Protein AF-A0A920AYR6-F1 (afdb_monomer_lite)

Sequence (100 aa):
MHTSALFGFSNQMIKLLRKENPDTIIAAFDSKEKTFRHEKYPEYKATREKMPDEMIDQLPYLWNLLEYLGVPTLEKPGFEADDIIGTLAKNMPMKATKSI

pLDDT: mean 89.3, std 13.26, range [35.25, 96.44]

Foldseek 3Di:
DDCVVVVVVVVVVVVCCVVVVDPAAAAEAEAPAAAVVCVVPVCVCVVPDDDDPSVVVCVVVVVVVCVVVVHHYDYDHRDGSVVVVVVCVVPPDPPPPDDD

Radius of gyration: 16.34 Å; chains: 1; bounding box: 44×25×45 Å

Secondary structure (DSSP, 8-state):
---HHHHHHHHHHHHHHHHH--S---EE---SSPPHHHHH-TTTTTTPPPPPHHHHTTHHHHHHHHHHTT--EE--TT--HHHHHHHHHHHS--------

Structure (mmCIF, N/CA/C/O backbone):
data_AF-A0A920AYR6-F1
#
_entry.id   AF-A0A920AYR6-F1
#
loop_
_atom_site.group_PDB
_atom_site.id
_atom_site.type_symbol
_atom_site.label_atom_id
_atom_site.label_alt_id
_atom_site.label_comp_id
_atom_site.label_asym_id
_atom_site.label_entity_id
_atom_site.label_seq_id
_atom_site.pdbx_PDB_ins_code
_atom_site.Cartn_x
_atom_site.Cartn_y
_atom_site.Cartn_z
_atom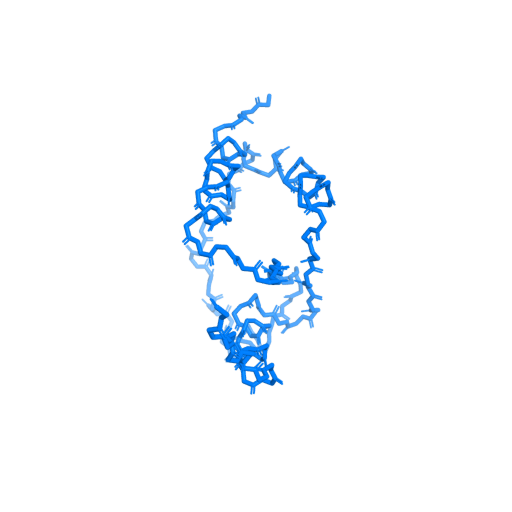_site.occupancy
_atom_site.B_iso_or_equiv
_atom_site.auth_seq_id
_atom_site.auth_comp_id
_atom_site.auth_asym_id
_atom_site.auth_atom_id
_atom_site.pdbx_PDB_model_num
ATOM 1 N N . MET A 1 1 ? 19.099 2.269 3.039 1.00 76.31 1 MET A N 1
ATOM 2 C CA . MET A 1 1 ? 17.628 2.219 2.931 1.00 76.31 1 MET A CA 1
ATOM 3 C C . MET A 1 1 ? 17.079 3.626 3.077 1.00 76.31 1 MET A C 1
ATOM 5 O O . MET A 1 1 ? 17.316 4.253 4.105 1.00 76.31 1 MET A O 1
ATOM 9 N N . HIS A 1 2 ? 16.400 4.125 2.048 1.00 89.44 2 HIS A N 1
ATOM 10 C CA . HIS A 1 2 ? 15.661 5.385 2.120 1.00 89.44 2 HIS A CA 1
ATOM 11 C C . HIS A 1 2 ? 14.401 5.173 2.965 1.00 89.44 2 HIS A C 1
ATOM 13 O O . HIS A 1 2 ? 13.881 4.065 3.020 1.00 89.44 2 HIS A O 1
ATOM 19 N N . THR A 1 3 ? 13.925 6.206 3.654 1.00 93.31 3 THR A N 1
ATOM 20 C CA . THR A 1 3 ? 12.757 6.101 4.555 1.00 93.31 3 THR A CA 1
ATOM 21 C C . THR A 1 3 ? 11.667 7.117 4.239 1.00 93.31 3 THR A C 1
ATOM 23 O O . THR A 1 3 ? 10.639 7.152 4.911 1.00 93.31 3 THR A O 1
ATOM 26 N N . SER A 1 4 ? 11.873 7.959 3.224 1.00 93.81 4 SER A N 1
ATOM 27 C CA . SER A 1 4 ? 10.987 9.077 2.891 1.00 93.81 4 SER A CA 1
ATOM 28 C C . SER A 1 4 ? 9.573 8.621 2.526 1.00 93.81 4 SER A C 1
ATOM 30 O O . SER A 1 4 ? 8.605 9.224 2.991 1.00 93.81 4 SER A O 1
ATOM 32 N N . ALA A 1 5 ? 9.440 7.543 1.749 1.00 92.75 5 ALA A N 1
ATOM 33 C CA . ALA A 1 5 ? 8.145 7.013 1.333 1.00 92.75 5 ALA A CA 1
ATOM 34 C C . ALA A 1 5 ? 7.393 6.394 2.518 1.00 92.75 5 ALA A C 1
ATOM 36 O O . ALA A 1 5 ? 6.233 6.733 2.750 1.00 92.75 5 ALA A O 1
ATOM 37 N N . LEU A 1 6 ? 8.066 5.563 3.320 1.00 94.69 6 LEU A N 1
ATOM 38 C CA . LEU A 1 6 ? 7.479 4.942 4.507 1.00 94.69 6 LEU A CA 1
ATOM 39 C C . LEU A 1 6 ? 7.092 5.985 5.566 1.00 94.69 6 LEU A C 1
ATOM 41 O O . LEU A 1 6 ? 6.015 5.905 6.158 1.00 94.69 6 LEU A O 1
ATOM 45 N N . PHE A 1 7 ? 7.938 6.994 5.780 1.00 95.31 7 PHE A N 1
ATOM 46 C CA . PHE A 1 7 ? 7.662 8.105 6.692 1.00 95.31 7 PHE A CA 1
ATOM 47 C C . PHE A 1 7 ? 6.469 8.939 6.214 1.00 95.31 7 PHE A C 1
ATOM 49 O O . PHE A 1 7 ? 5.571 9.257 6.996 1.00 95.31 7 PHE A O 1
ATOM 56 N N . GLY A 1 8 ? 6.429 9.265 4.919 1.00 96.12 8 GLY A N 1
ATOM 57 C CA . GLY A 1 8 ? 5.309 9.964 4.296 1.00 96.12 8 GLY A CA 1
ATOM 58 C C . GLY A 1 8 ? 4.001 9.191 4.454 1.00 96.12 8 GLY A C 1
ATOM 59 O O . GLY A 1 8 ? 3.015 9.750 4.936 1.00 96.12 8 GLY A O 1
ATOM 60 N N . PHE A 1 9 ? 4.016 7.897 4.132 1.00 95.38 9 PHE A N 1
ATOM 61 C CA . PHE A 1 9 ? 2.868 7.008 4.279 1.00 95.38 9 PHE A CA 1
ATOM 62 C C . PHE A 1 9 ? 2.379 6.934 5.730 1.00 95.38 9 PHE A C 1
ATOM 64 O O . PHE A 1 9 ? 1.205 7.178 5.993 1.00 95.38 9 PHE A O 1
ATOM 71 N N . SER A 1 10 ? 3.281 6.691 6.686 1.00 95.19 10 SER A N 1
ATOM 72 C CA . SER A 1 10 ? 2.944 6.594 8.115 1.00 95.19 10 SER A CA 1
ATOM 73 C C . SER A 1 10 ? 2.273 7.869 8.633 1.00 95.19 10 SER A C 1
ATOM 75 O O . SER A 1 10 ? 1.259 7.811 9.327 1.00 95.19 10 SER A O 1
ATOM 77 N N . ASN A 1 11 ? 2.788 9.039 8.242 1.00 96.44 11 ASN A N 1
ATOM 78 C CA . ASN A 1 11 ? 2.183 10.319 8.602 1.00 96.44 11 ASN A CA 1
ATOM 79 C C . ASN A 1 11 ? 0.783 10.492 8.003 1.00 96.44 11 ASN A C 1
ATOM 81 O O . ASN A 1 11 ? -0.108 10.999 8.686 1.00 96.44 11 ASN A O 1
ATOM 85 N N . GLN A 1 12 ? 0.577 10.094 6.744 1.00 96.00 12 GLN A N 1
ATOM 86 C CA . GLN A 1 12 ? -0.742 10.168 6.112 1.00 96.00 12 GLN A CA 1
ATOM 87 C C . GLN A 1 12 ? -1.732 9.195 6.754 1.00 96.00 12 GLN A C 1
ATOM 89 O O . GLN A 1 12 ? -2.859 9.591 7.033 1.00 96.00 12 GLN A O 1
ATOM 94 N N . MET A 1 13 ? -1.302 7.978 7.085 1.00 94.25 13 MET A N 1
ATOM 95 C CA . MET A 1 13 ? -2.128 6.999 7.793 1.00 94.25 13 MET A CA 1
ATOM 96 C C . MET A 1 13 ? -2.588 7.518 9.154 1.00 94.25 13 MET A C 1
ATOM 98 O O . MET A 1 13 ? -3.779 7.500 9.449 1.00 94.25 13 MET A O 1
ATOM 102 N N . ILE A 1 14 ? -1.674 8.055 9.969 1.00 93.44 14 ILE A N 1
ATOM 103 C CA . ILE A 1 14 ? -2.028 8.614 11.282 1.00 93.44 14 ILE A CA 1
ATOM 104 C C . ILE A 1 14 ? -3.006 9.785 11.131 1.00 93.44 14 ILE A C 1
ATOM 106 O O . ILE A 1 14 ? -3.964 9.896 11.899 1.00 93.44 14 ILE A O 1
ATOM 110 N N . LYS A 1 15 ? -2.791 10.660 10.140 1.00 95.94 15 LYS A N 1
ATOM 111 C CA . LYS A 1 15 ? -3.712 11.767 9.849 1.00 95.94 15 LYS A CA 1
ATOM 112 C C . LYS A 1 15 ? -5.091 11.261 9.431 1.00 95.94 15 LYS A C 1
ATOM 114 O O . LYS A 1 15 ? -6.079 11.778 9.942 1.00 95.94 15 LYS A O 1
ATOM 119 N N . LEU A 1 16 ? -5.157 10.259 8.553 1.00 93.88 16 LEU A N 1
ATOM 120 C CA . LEU A 1 16 ? -6.402 9.651 8.084 1.00 93.88 16 LEU A CA 1
ATOM 121 C C . LEU A 1 16 ? -7.192 9.045 9.247 1.00 93.88 16 LEU A C 1
ATOM 123 O O . LEU A 1 16 ? -8.355 9.387 9.433 1.00 93.88 16 LEU A O 1
ATOM 127 N N . LEU A 1 17 ? -6.540 8.218 10.071 1.00 91.56 17 LEU A N 1
ATOM 128 C CA . LEU A 1 17 ? -7.164 7.576 11.229 1.00 91.56 17 LEU A CA 1
ATOM 129 C C . LEU A 1 17 ? -7.735 8.603 12.212 1.00 91.56 17 LEU A C 1
ATOM 131 O O . LEU A 1 17 ? -8.848 8.441 12.696 1.00 91.56 17 LEU A O 1
ATOM 135 N N . ARG A 1 18 ? -7.001 9.692 12.474 1.00 93.69 18 ARG A N 1
ATOM 136 C CA . ARG A 1 18 ? -7.464 10.765 13.368 1.00 93.69 18 ARG A CA 1
ATOM 137 C C . ARG A 1 18 ? -8.597 11.598 12.778 1.00 93.69 18 ARG A C 1
ATOM 139 O O . ARG A 1 18 ? -9.460 12.042 13.524 1.00 93.69 18 ARG A O 1
ATOM 146 N N . LYS A 1 19 ? -8.552 11.873 11.473 1.00 96.44 19 LYS A N 1
ATOM 147 C CA . LYS A 1 19 ? -9.505 12.762 10.801 1.00 96.44 19 LYS A CA 1
ATOM 148 C C . LYS A 1 19 ? -10.839 12.076 10.537 1.00 96.44 19 LYS A C 1
ATOM 150 O O . LYS A 1 19 ? -11.876 12.687 10.757 1.00 96.44 19 LYS A O 1
ATOM 155 N N . GLU A 1 20 ? -10.793 10.840 10.055 1.00 93.56 20 GLU A N 1
ATOM 156 C CA . GLU A 1 20 ? -11.985 10.110 9.620 1.00 93.56 20 GLU A CA 1
ATOM 157 C C . GLU A 1 20 ? -12.547 9.190 10.715 1.00 93.56 20 GLU A C 1
ATOM 159 O O . GLU A 1 20 ? -13.697 8.782 10.612 1.00 93.56 20 GLU A O 1
ATOM 164 N N . ASN A 1 21 ? -11.761 8.868 11.757 1.00 91.00 21 ASN A N 1
ATOM 165 C CA . ASN A 1 21 ? -12.120 7.946 12.845 1.00 91.00 21 ASN A CA 1
ATOM 166 C C . ASN A 1 21 ? -12.885 6.693 12.356 1.00 91.00 21 ASN A C 1
ATOM 168 O O . ASN A 1 21 ? -14.015 6.451 12.789 1.00 91.00 21 ASN A O 1
ATOM 172 N N . PRO A 1 22 ? -12.320 5.933 11.398 1.00 90.00 22 PRO A N 1
ATOM 173 C CA . PRO A 1 22 ? -13.065 4.890 10.711 1.00 90.00 22 PRO A CA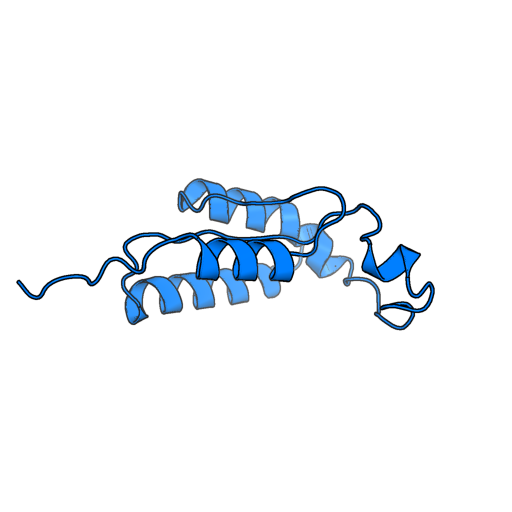 1
ATOM 174 C C . PRO A 1 22 ? -13.300 3.672 11.610 1.00 90.00 22 PRO A C 1
ATOM 176 O O . PRO A 1 22 ? -12.384 3.204 12.283 1.00 90.00 22 PRO A O 1
ATOM 179 N N . ASP A 1 23 ? -14.493 3.078 11.525 1.00 89.00 23 ASP A N 1
ATOM 180 C CA . ASP A 1 23 ? -14.783 1.779 12.154 1.00 89.00 23 ASP A CA 1
ATOM 181 C C . ASP A 1 23 ? -13.990 0.629 11.512 1.00 89.00 23 ASP A C 1
ATOM 183 O O . ASP A 1 23 ? -13.823 -0.444 12.092 1.00 89.00 23 ASP A O 1
ATOM 187 N N . THR A 1 24 ? -13.581 0.793 10.253 1.00 89.56 24 THR A N 1
ATOM 188 C CA . THR A 1 24 ? -12.887 -0.236 9.476 1.00 89.56 24 THR A CA 1
ATOM 189 C C . THR A 1 24 ? -11.980 0.418 8.445 1.00 89.56 24 THR A C 1
ATOM 191 O O . THR A 1 24 ? -12.393 1.328 7.729 1.00 89.56 24 THR A O 1
ATOM 194 N N . ILE A 1 25 ? -10.751 -0.082 8.347 1.00 93.12 25 ILE A N 1
ATOM 195 C CA . ILE A 1 25 ? -9.770 0.306 7.336 1.00 93.12 25 ILE A CA 1
ATOM 196 C C . ILE A 1 25 ? -9.252 -0.950 6.639 1.00 93.12 25 ILE A C 1
ATOM 198 O O . ILE A 1 25 ? -9.022 -1.966 7.286 1.00 93.12 25 ILE A O 1
ATOM 202 N N . ILE A 1 26 ? -9.105 -0.885 5.318 1.00 93.81 26 ILE A N 1
ATOM 203 C CA . ILE A 1 26 ? -8.601 -1.971 4.473 1.00 93.81 26 ILE A CA 1
ATOM 204 C C . ILE A 1 26 ? -7.657 -1.341 3.450 1.00 93.81 26 ILE A C 1
ATOM 206 O O . ILE A 1 26 ? -7.971 -0.288 2.895 1.00 93.81 26 ILE A O 1
ATOM 210 N N . ALA A 1 27 ? -6.520 -1.979 3.187 1.00 95.31 27 ALA A N 1
ATOM 211 C CA . ALA A 1 27 ? -5.598 -1.577 2.131 1.00 95.31 27 ALA A CA 1
ATOM 212 C C . ALA A 1 27 ? -5.70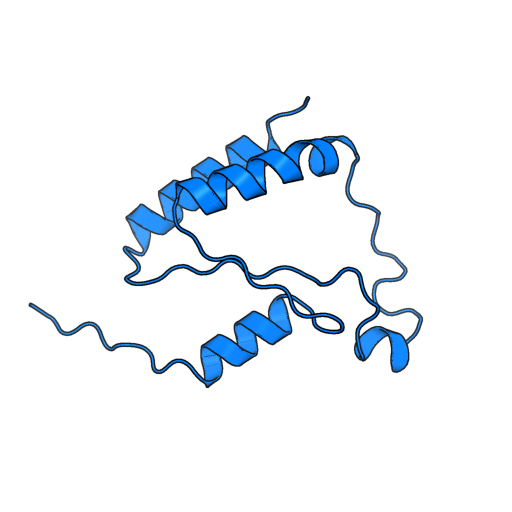2 -2.552 0.948 1.00 95.31 27 ALA A C 1
ATOM 214 O O . ALA A 1 27 ? -5.628 -3.762 1.136 1.00 95.31 27 ALA A O 1
ATOM 215 N N . ALA A 1 28 ? -5.884 -2.043 -0.269 1.00 96.06 28 ALA A N 1
ATOM 216 C CA . ALA A 1 28 ? -5.958 -2.854 -1.485 1.00 96.06 28 ALA A CA 1
ATOM 217 C C . ALA A 1 28 ? -4.724 -2.620 -2.362 1.00 96.06 28 ALA A C 1
ATOM 219 O O . ALA A 1 28 ? -4.252 -1.486 -2.466 1.00 96.06 28 ALA A O 1
ATOM 220 N N . PHE A 1 29 ? -4.228 -3.677 -3.001 1.00 94.88 29 PHE A N 1
ATOM 221 C CA . PHE A 1 29 ? -3.011 -3.645 -3.810 1.00 94.88 29 PHE A CA 1
ATOM 222 C C . PHE A 1 29 ? -3.229 -4.237 -5.197 1.00 94.88 29 PHE A C 1
ATOM 224 O O . PHE A 1 29 ? -4.069 -5.116 -5.395 1.00 94.88 29 PHE A O 1
ATOM 231 N N . ASP A 1 30 ? -2.466 -3.716 -6.158 1.00 93.31 30 ASP A N 1
ATOM 232 C CA . ASP A 1 30 ? -2.412 -4.246 -7.515 1.00 93.31 30 ASP A CA 1
ATOM 233 C C . ASP A 1 30 ? -1.782 -5.640 -7.515 1.00 93.31 30 ASP A C 1
ATOM 235 O O . ASP A 1 30 ? -0.745 -5.854 -6.882 1.00 93.31 30 ASP A O 1
ATOM 239 N N . SER A 1 31 ? -2.370 -6.562 -8.279 1.00 91.31 31 SER A N 1
ATOM 240 C CA . SER A 1 31 ? -1.773 -7.877 -8.492 1.00 91.31 31 SER A CA 1
ATOM 241 C C . SER A 1 31 ? -0.561 -7.810 -9.419 1.00 91.31 31 SER A C 1
ATOM 243 O O . SER A 1 31 ? -0.537 -7.013 -10.361 1.00 91.31 31 SER A O 1
ATOM 245 N N . LYS A 1 32 ? 0.417 -8.700 -9.226 1.00 87.69 32 LYS A N 1
ATOM 246 C CA . LYS A 1 32 ? 1.566 -8.826 -10.147 1.00 87.69 32 LYS A CA 1
ATOM 247 C C . LYS A 1 32 ? 1.178 -9.405 -11.508 1.00 87.69 32 LYS A C 1
ATOM 249 O O . LYS A 1 32 ? 1.881 -9.191 -12.496 1.00 87.69 32 LYS A O 1
ATOM 254 N N . GLU A 1 33 ? 0.100 -10.175 -11.557 1.00 90.50 33 GLU A N 1
ATOM 255 C CA . GLU A 1 33 ? -0.401 -10.805 -12.767 1.00 90.50 33 GLU A CA 1
ATOM 256 C C . GLU A 1 33 ? -0.974 -9.774 -13.743 1.00 90.50 33 GLU A C 1
ATOM 258 O O . GLU A 1 33 ? -1.498 -8.724 -13.362 1.00 90.50 33 GLU A O 1
ATOM 263 N N . LYS A 1 34 ? -0.923 -10.103 -15.040 1.00 88.38 34 LYS A N 1
ATOM 264 C CA . LYS A 1 34 ? -1.619 -9.312 -16.055 1.00 88.38 34 LYS A CA 1
ATOM 265 C C . LYS A 1 34 ? -3.115 -9.324 -15.763 1.00 88.38 34 LYS A C 1
ATOM 267 O O . LYS A 1 34 ? -3.714 -10.374 -15.555 1.00 88.38 34 LYS A O 1
ATOM 272 N N . THR A 1 35 ? -3.709 -8.141 -15.783 1.00 92.81 35 THR A N 1
ATOM 273 C CA . THR A 1 35 ? -5.154 -7.976 -15.619 1.00 92.81 35 THR A CA 1
ATOM 274 C C . THR A 1 35 ? -5.878 -8.117 -16.955 1.00 92.81 35 THR A C 1
ATOM 276 O O . THR A 1 35 ? -5.273 -7.964 -18.019 1.00 92.81 35 THR A O 1
ATOM 279 N N . PHE A 1 36 ? -7.200 -8.293 -16.917 1.00 92.56 36 PHE A N 1
ATOM 280 C CA . PHE A 1 36 ? -8.056 -8.309 -18.115 1.00 92.56 36 PHE A CA 1
ATOM 281 C C . PHE A 1 36 ? -7.905 -7.049 -18.995 1.00 92.56 36 PHE A C 1
ATOM 283 O O . PHE A 1 36 ? -8.204 -7.065 -20.189 1.00 92.56 36 PHE A O 1
ATOM 290 N N . ARG A 1 37 ? -7.423 -5.933 -18.422 1.00 93.19 37 ARG A N 1
ATOM 291 C CA . ARG A 1 37 ? -7.116 -4.705 -19.171 1.00 93.19 37 ARG A CA 1
ATOM 292 C C . ARG A 1 37 ? -5.922 -4.894 -20.106 1.00 93.19 37 ARG A C 1
ATOM 294 O O . ARG A 1 37 ? -5.980 -4.420 -21.234 1.00 93.19 37 ARG A O 1
ATOM 301 N N . HIS A 1 38 ? -4.897 -5.626 -19.669 1.00 91.25 38 HIS A N 1
ATOM 302 C CA . HIS A 1 38 ? -3.718 -5.945 -20.481 1.00 91.25 38 HIS A CA 1
ATOM 303 C C . HIS A 1 38 ? -4.043 -6.947 -21.595 1.00 91.25 38 HIS A C 1
ATOM 305 O O . HIS A 1 38 ? -3.425 -6.909 -22.653 1.00 91.25 38 HIS A O 1
ATOM 311 N N . GLU A 1 39 ? -5.015 -7.836 -21.372 1.00 89.06 39 GLU A N 1
ATOM 312 C CA . GLU A 1 39 ? -5.513 -8.749 -22.410 1.00 89.06 39 GLU A CA 1
ATOM 313 C C . GLU A 1 39 ? -6.296 -7.997 -23.490 1.00 89.06 39 GLU A C 1
ATOM 315 O O . GLU A 1 39 ? -6.155 -8.278 -24.678 1.00 89.06 39 GLU A O 1
ATOM 320 N N . LYS A 1 40 ? -7.107 -7.013 -23.081 1.00 93.19 40 LYS A N 1
ATOM 321 C CA . LYS A 1 40 ? -7.915 -6.199 -23.995 1.00 93.19 40 LYS A CA 1
ATOM 322 C C . LYS A 1 40 ? -7.093 -5.155 -24.756 1.00 93.19 40 LYS A C 1
ATOM 324 O O . LYS A 1 40 ? -7.431 -4.837 -25.894 1.00 93.19 40 LYS A O 1
ATOM 329 N N . TYR A 1 41 ? -6.070 -4.588 -24.122 1.00 92.81 41 TYR A N 1
ATOM 330 C CA . TYR A 1 41 ? -5.214 -3.554 -24.694 1.00 92.81 41 TYR A CA 1
ATOM 331 C C . TYR A 1 41 ? -3.762 -3.761 -24.229 1.00 92.81 41 TYR A C 1
ATOM 333 O O . TYR A 1 41 ? -3.430 -3.403 -23.095 1.00 92.81 41 TYR A O 1
ATOM 341 N N . PRO A 1 42 ? -2.893 -4.349 -25.070 1.00 90.50 42 PRO A N 1
ATOM 342 C CA . PRO A 1 42 ? -1.514 -4.676 -24.699 1.00 90.50 42 PRO A CA 1
ATOM 343 C C . PRO A 1 42 ? -0.670 -3.474 -24.263 1.00 90.50 42 PRO A C 1
ATOM 345 O O . PRO A 1 42 ? 0.216 -3.618 -23.423 1.00 90.50 42 PRO A O 1
ATOM 348 N N . GLU A 1 43 ? -0.947 -2.285 -24.797 1.00 92.50 43 GLU A N 1
ATOM 349 C CA . GLU A 1 43 ? -0.233 -1.048 -24.479 1.00 92.50 43 GLU A CA 1
ATOM 350 C C . GLU A 1 43 ? -0.769 -0.361 -23.208 1.00 92.50 43 GLU A C 1
ATOM 352 O O . GLU A 1 43 ? -0.310 0.722 -22.827 1.00 92.50 43 GLU A O 1
ATOM 357 N N . TYR A 1 44 ? -1.737 -0.973 -22.519 1.00 91.94 44 TYR A N 1
ATOM 358 C CA . TYR A 1 44 ? -2.253 -0.464 -21.255 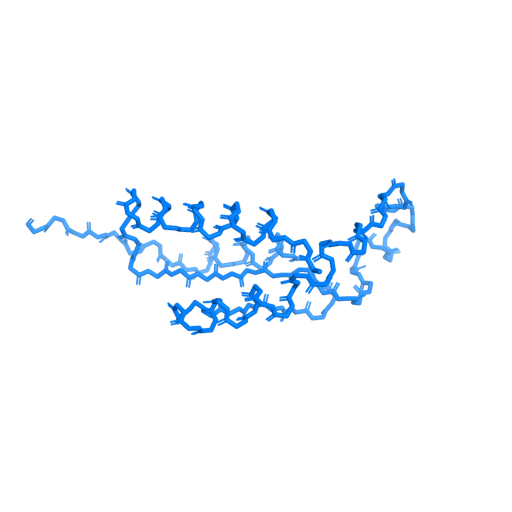1.00 91.94 44 TYR A CA 1
ATOM 359 C C . TYR A 1 44 ? -1.124 -0.355 -20.220 1.00 91.94 44 TYR A C 1
ATOM 361 O O . TYR A 1 44 ? -0.437 -1.331 -19.934 1.00 91.94 44 TYR A O 1
ATOM 369 N N . LYS A 1 45 ? -0.917 0.850 -19.667 1.00 88.00 45 LYS A N 1
ATOM 370 C CA . LYS A 1 45 ? 0.177 1.180 -18.727 1.00 88.00 45 LYS A CA 1
ATOM 371 C C . LYS A 1 45 ? 1.597 0.900 -19.263 1.00 88.00 45 LYS A C 1
ATOM 373 O O . LYS A 1 45 ? 2.544 0.952 -18.483 1.00 88.00 45 LYS A O 1
ATOM 378 N N . ALA A 1 46 ? 1.785 0.696 -20.571 1.00 88.81 46 ALA A N 1
ATOM 379 C CA . ALA A 1 46 ? 3.097 0.384 -21.148 1.00 88.81 46 ALA A CA 1
ATOM 380 C C . ALA A 1 46 ? 4.135 1.509 -20.976 1.00 88.81 46 ALA A C 1
ATOM 382 O O . ALA A 1 46 ? 5.330 1.243 -20.910 1.00 88.81 46 ALA A O 1
ATOM 383 N N . THR A 1 47 ? 3.688 2.763 -20.866 1.00 90.88 47 THR A N 1
ATOM 384 C CA . THR A 1 47 ? 4.555 3.932 -20.641 1.00 90.88 47 THR A CA 1
ATOM 385 C C . THR A 1 47 ? 4.796 4.234 -19.162 1.00 90.88 47 THR A C 1
ATO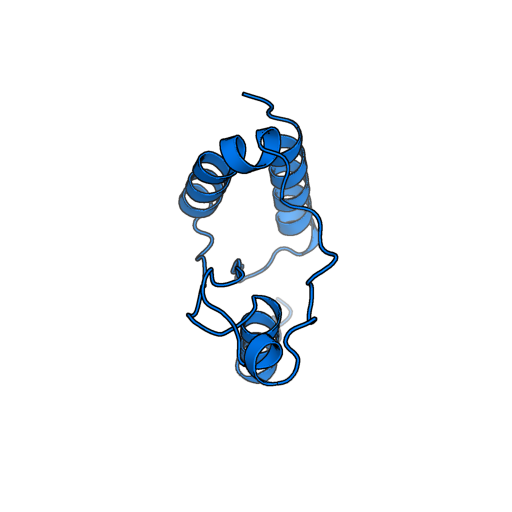M 387 O O . THR A 1 47 ? 5.393 5.260 -18.840 1.00 90.88 47 THR A O 1
ATOM 390 N N . ARG A 1 48 ? 4.288 3.405 -18.240 1.00 90.75 48 ARG A N 1
ATOM 391 C CA . ARG A 1 48 ? 4.477 3.624 -16.806 1.00 90.75 48 ARG A CA 1
ATOM 392 C C . ARG A 1 48 ? 5.920 3.298 -16.442 1.00 90.75 48 ARG A C 1
ATOM 394 O O . ARG A 1 48 ? 6.395 2.192 -16.690 1.00 90.75 48 ARG A O 1
ATOM 401 N N . GLU A 1 49 ? 6.603 4.258 -15.832 1.00 91.88 49 GLU A N 1
ATOM 402 C CA . GLU A 1 49 ? 7.942 4.023 -15.308 1.00 91.88 49 GLU A CA 1
ATOM 403 C C . GLU A 1 49 ? 7.912 2.976 -14.192 1.00 91.88 49 GLU A C 1
ATOM 405 O O . GLU A 1 49 ? 6.932 2.840 -13.448 1.00 91.88 49 GLU A O 1
ATOM 410 N N . LYS A 1 50 ? 9.003 2.215 -14.085 1.00 90.31 50 LYS A N 1
ATOM 411 C CA . LYS A 1 50 ? 9.179 1.270 -12.985 1.00 90.31 50 LYS A CA 1
ATOM 412 C C . LYS A 1 50 ? 9.241 2.035 -11.667 1.00 90.31 50 LYS A C 1
ATOM 414 O O . LYS A 1 50 ? 9.755 3.149 -11.606 1.00 90.31 50 LYS A O 1
ATOM 419 N N . MET A 1 51 ? 8.729 1.410 -10.610 1.00 90.81 51 MET A N 1
ATOM 420 C CA . MET A 1 51 ? 8.902 1.935 -9.259 1.00 90.81 51 MET A CA 1
ATOM 421 C C . MET A 1 51 ? 10.407 2.083 -8.969 1.00 90.81 51 MET A C 1
ATOM 423 O O . MET A 1 51 ? 11.144 1.138 -9.253 1.00 90.81 51 MET A O 1
ATOM 427 N N . PRO A 1 52 ? 10.871 3.224 -8.427 1.00 93.56 52 PRO A N 1
ATOM 428 C CA . PRO A 1 52 ? 12.273 3.395 -8.056 1.00 93.56 52 PRO A CA 1
ATOM 429 C C . PRO A 1 52 ? 12.719 2.343 -7.034 1.00 93.56 52 PRO A C 1
ATOM 431 O O . PRO A 1 52 ? 11.977 2.058 -6.092 1.00 93.56 52 PRO A O 1
ATOM 434 N N . ASP A 1 53 ? 13.943 1.825 -7.166 1.00 93.69 53 ASP A N 1
ATOM 435 C CA . ASP A 1 53 ? 14.481 0.783 -6.274 1.00 93.69 53 ASP A CA 1
ATOM 436 C C . ASP A 1 53 ? 14.446 1.209 -4.795 1.00 93.69 53 ASP A C 1
ATOM 438 O O . ASP A 1 53 ? 14.057 0.435 -3.923 1.00 93.69 53 ASP A O 1
ATOM 442 N N . GLU A 1 54 ? 14.710 2.490 -4.518 1.00 93.19 54 GLU A N 1
ATOM 443 C CA . GLU A 1 54 ? 14.625 3.071 -3.171 1.00 93.19 54 GLU A CA 1
ATOM 444 C C . GLU A 1 54 ? 13.233 2.943 -2.529 1.00 93.19 54 GLU A C 1
ATOM 446 O O . GLU A 1 54 ? 13.120 2.909 -1.301 1.00 93.19 54 GLU A O 1
ATOM 451 N N . MET A 1 55 ? 12.162 2.915 -3.331 1.00 91.44 55 MET A N 1
ATOM 452 C CA . MET A 1 55 ? 10.796 2.675 -2.851 1.00 91.44 55 MET A CA 1
ATOM 453 C C . MET A 1 55 ? 10.511 1.182 -2.704 1.00 91.44 55 MET A C 1
ATOM 455 O O . MET A 1 55 ? 9.846 0.793 -1.745 1.00 91.44 55 MET A O 1
ATOM 459 N N . ILE A 1 56 ? 11.030 0.351 -3.614 1.00 93.12 56 ILE A N 1
ATOM 460 C CA . ILE A 1 56 ? 10.880 -1.109 -3.553 1.00 93.12 56 ILE A CA 1
ATOM 461 C C . ILE A 1 56 ? 11.466 -1.643 -2.240 1.00 93.12 56 ILE A C 1
ATOM 463 O O . ILE A 1 56 ? 10.797 -2.409 -1.544 1.00 93.12 56 ILE A O 1
ATOM 467 N N . ASP A 1 57 ? 12.644 -1.156 -1.842 1.00 95.06 57 ASP A N 1
ATOM 468 C CA . ASP A 1 57 ? 13.307 -1.506 -0.578 1.00 95.06 57 ASP A CA 1
ATOM 469 C C . ASP A 1 57 ? 12.463 -1.186 0.670 1.00 95.06 57 ASP A C 1
ATOM 471 O O . ASP A 1 57 ? 12.662 -1.774 1.733 1.00 95.06 57 ASP A O 1
ATOM 475 N N . GLN A 1 58 ? 11.509 -0.256 0.563 1.00 95.69 58 GLN A N 1
ATOM 476 C CA . GLN A 1 58 ? 10.635 0.153 1.666 1.00 95.69 58 GLN A CA 1
ATOM 477 C C . GLN A 1 58 ? 9.350 -0.682 1.763 1.00 95.69 58 GLN A C 1
ATOM 479 O O . GLN A 1 58 ? 8.710 -0.676 2.818 1.00 95.69 58 GLN A O 1
ATOM 484 N N . LEU A 1 59 ? 8.970 -1.420 0.712 1.00 93.62 59 LEU A N 1
ATOM 485 C CA . LEU A 1 59 ? 7.727 -2.201 0.685 1.00 93.62 59 LEU A CA 1
ATOM 486 C C . LEU A 1 59 ? 7.632 -3.246 1.812 1.00 93.62 59 LEU A C 1
ATOM 488 O O . LEU A 1 59 ? 6.586 -3.287 2.455 1.00 93.62 59 LEU A O 1
ATOM 492 N N . PRO A 1 60 ? 8.679 -4.035 2.145 1.00 95.12 60 PRO A N 1
ATOM 493 C CA . PRO A 1 60 ? 8.608 -4.984 3.262 1.00 95.12 60 PRO A CA 1
ATOM 494 C C . PRO A 1 60 ? 8.202 -4.330 4.590 1.00 95.12 60 PRO A C 1
ATOM 496 O O . PRO A 1 60 ? 7.437 -4.892 5.368 1.00 95.12 60 PRO A O 1
ATOM 499 N N . TYR A 1 61 ? 8.668 -3.106 4.829 1.00 95.88 61 TYR A N 1
ATOM 500 C CA . TYR A 1 61 ? 8.365 -2.356 6.044 1.00 95.88 61 TYR A CA 1
ATOM 501 C C . TYR A 1 61 ? 6.966 -1.742 6.021 1.00 95.88 61 TYR A C 1
ATOM 503 O O . TYR A 1 61 ? 6.333 -1.641 7.069 1.00 95.88 61 TYR A O 1
ATOM 511 N N . LEU A 1 62 ? 6.470 -1.363 4.840 1.00 95.12 62 LEU A N 1
ATOM 512 C CA . LEU A 1 62 ? 5.078 -0.960 4.650 1.00 95.12 62 LEU A CA 1
ATOM 513 C C . LEU A 1 62 ? 4.123 -2.107 5.013 1.00 95.12 62 LEU A C 1
ATOM 515 O O . LEU A 1 62 ? 3.139 -1.876 5.711 1.00 95.12 62 LEU A O 1
ATOM 519 N N . TRP A 1 63 ? 4.434 -3.334 4.586 1.00 95.00 63 TRP A N 1
ATOM 520 C CA . TRP A 1 63 ? 3.635 -4.519 4.909 1.00 95.00 63 TRP A CA 1
ATOM 521 C C . TRP A 1 63 ? 3.600 -4.796 6.408 1.00 95.00 63 TRP A C 1
ATOM 523 O O . TRP A 1 63 ? 2.516 -4.904 6.976 1.00 95.00 63 TRP A O 1
ATOM 533 N N . ASN A 1 64 ? 4.768 -4.789 7.056 1.00 95.94 64 ASN A N 1
ATOM 534 C CA . ASN A 1 64 ? 4.863 -4.951 8.507 1.00 95.94 64 ASN A CA 1
ATOM 535 C C . ASN A 1 64 ? 4.095 -3.846 9.250 1.00 95.94 64 ASN A C 1
ATOM 537 O O . ASN A 1 64 ? 3.414 -4.113 10.233 1.00 95.94 64 ASN A O 1
ATOM 541 N N . LEU A 1 65 ? 4.175 -2.593 8.785 1.00 95.00 65 LEU A N 1
ATOM 542 C CA . LEU A 1 65 ? 3.439 -1.478 9.382 1.00 95.00 65 LEU A CA 1
ATOM 543 C C . LEU A 1 65 ? 1.923 -1.698 9.312 1.00 95.00 65 LEU A C 1
ATOM 545 O O . LEU A 1 65 ? 1.236 -1.499 10.311 1.00 95.00 65 LEU A O 1
ATOM 549 N N . LEU A 1 66 ? 1.400 -2.088 8.148 1.00 95.19 66 LEU A N 1
ATOM 550 C CA . LEU A 1 66 ? -0.028 -2.360 7.969 1.00 95.19 66 LEU A CA 1
ATOM 551 C C . LEU A 1 66 ? -0.490 -3.520 8.853 1.00 95.19 66 LEU A C 1
ATOM 553 O O . LEU A 1 66 ? -1.522 -3.399 9.513 1.00 95.19 66 LEU A O 1
ATOM 557 N N . GLU A 1 67 ? 0.307 -4.585 8.935 1.00 95.19 67 GLU A N 1
ATOM 558 C CA . GLU A 1 67 ? 0.060 -5.716 9.830 1.00 95.19 67 GLU A CA 1
ATOM 559 C C . GLU A 1 67 ? 0.011 -5.276 11.302 1.00 95.19 67 GLU A C 1
ATOM 561 O O . GLU A 1 67 ? -0.960 -5.569 11.998 1.00 95.19 67 GLU A O 1
ATOM 566 N N . TYR A 1 68 ? 0.997 -4.505 11.776 1.00 94.44 68 TYR A N 1
ATOM 567 C CA . TYR A 1 68 ? 1.039 -4.025 13.164 1.00 94.44 68 TYR A CA 1
ATOM 568 C C . TYR A 1 68 ? -0.069 -3.030 13.509 1.00 94.44 68 TYR A C 1
ATOM 570 O O . TYR A 1 68 ? -0.476 -2.937 14.666 1.00 94.44 68 TYR A O 1
ATOM 578 N N . LEU A 1 69 ? -0.576 -2.296 12.520 1.00 91.19 69 LEU A N 1
ATOM 579 C CA . LEU A 1 69 ? -1.753 -1.444 12.674 1.00 91.19 69 LEU A CA 1
ATOM 580 C C . LEU A 1 69 ? -3.070 -2.232 12.606 1.00 91.19 69 LEU A C 1
ATOM 582 O O . LEU A 1 69 ? -4.135 -1.639 12.774 1.00 91.19 69 LEU A O 1
ATOM 586 N N . GLY A 1 70 ? -3.017 -3.543 12.354 1.00 91.44 70 GLY A N 1
ATOM 587 C CA . GLY A 1 70 ? -4.195 -4.386 12.187 1.00 91.44 70 GLY A CA 1
ATOM 588 C C . GLY A 1 70 ? -5.011 -4.031 10.944 1.00 91.44 70 GLY A C 1
ATOM 589 O O . GLY A 1 70 ? -6.216 -4.265 10.935 1.00 91.44 70 GLY A O 1
ATOM 590 N N . VAL A 1 71 ? -4.385 -3.442 9.918 1.00 95.12 71 VAL A N 1
ATOM 591 C CA . VAL A 1 71 ? -5.034 -3.092 8.648 1.00 95.12 71 VAL A CA 1
ATOM 592 C C . VAL A 1 71 ? -4.964 -4.297 7.707 1.00 95.12 71 VAL A C 1
ATOM 594 O O . VAL A 1 71 ? -3.877 -4.616 7.221 1.00 95.12 71 VAL A O 1
ATOM 597 N N . PRO A 1 72 ? -6.092 -4.960 7.393 1.00 94.25 72 PRO A N 1
ATOM 598 C CA . PRO A 1 72 ? -6.098 -6.056 6.438 1.00 94.25 72 PRO A CA 1
ATOM 599 C C . PRO A 1 72 ? -5.679 -5.568 5.052 1.00 94.25 72 PRO A C 1
ATOM 601 O O . PRO A 1 72 ? -6.146 -4.527 4.577 1.00 94.25 72 PRO A O 1
ATOM 604 N N . THR A 1 73 ? -4.826 -6.347 4.394 1.00 95.44 73 THR A N 1
ATOM 605 C CA . THR A 1 73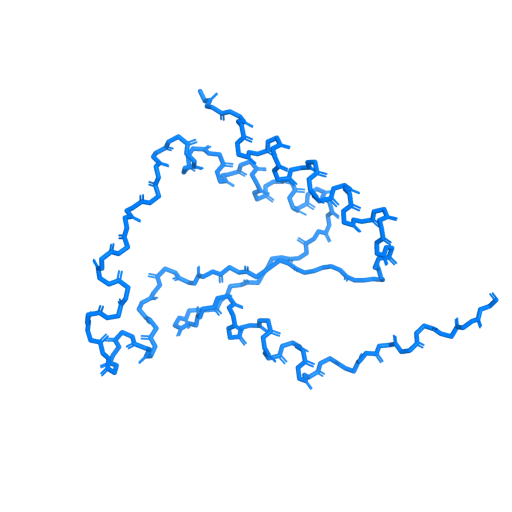 ? -4.404 -6.111 3.016 1.00 95.44 73 THR A CA 1
ATOM 606 C C . THR A 1 73 ? -5.139 -7.064 2.075 1.00 95.44 73 THR A C 1
ATOM 608 O O . THR A 1 73 ? -5.317 -8.243 2.379 1.00 95.44 73 THR A O 1
ATOM 611 N N . LEU A 1 74 ? -5.606 -6.554 0.936 1.00 95.50 74 LEU A N 1
ATOM 612 C CA . LEU A 1 74 ? -6.297 -7.330 -0.089 1.00 95.50 74 LEU A CA 1
ATOM 613 C C . LEU A 1 74 ? -5.564 -7.219 -1.423 1.00 95.50 74 LEU A C 1
ATOM 615 O O . LEU A 1 74 ? -5.288 -6.124 -1.906 1.00 95.50 74 LEU A O 1
ATOM 619 N N . GLU A 1 75 ? -5.327 -8.366 -2.042 1.00 95.56 75 GLU A N 1
ATOM 620 C CA . GLU A 1 75 ? -4.784 -8.511 -3.389 1.00 95.56 75 GLU A CA 1
ATOM 621 C C . GLU A 1 75 ? -5.546 -9.649 -4.074 1.00 95.56 75 GLU A C 1
ATOM 623 O O . GLU A 1 75 ? -5.922 -10.635 -3.431 1.00 95.56 75 GLU A O 1
ATOM 628 N N . LYS A 1 76 ? -5.815 -9.516 -5.375 1.00 94.56 76 LYS A N 1
ATOM 629 C CA . LYS A 1 76 ? -6.502 -10.552 -6.147 1.00 94.56 76 LYS A CA 1
ATOM 630 C C . LYS A 1 76 ? -5.849 -10.713 -7.521 1.00 94.56 76 LYS A C 1
ATOM 632 O O . LYS A 1 76 ? -5.917 -9.767 -8.303 1.00 94.56 76 LYS A O 1
ATOM 637 N N . PRO A 1 77 ? -5.307 -11.899 -7.856 1.00 95.00 77 PRO A N 1
ATOM 638 C CA . PRO A 1 77 ? -4.686 -12.146 -9.154 1.00 95.00 77 PRO A CA 1
ATOM 639 C C . PRO A 1 77 ? -5.587 -11.756 -10.328 1.00 95.00 77 PRO A C 1
ATOM 641 O O . PRO A 1 77 ? -6.751 -12.165 -10.391 1.00 95.00 77 PRO A O 1
ATOM 644 N N . GLY A 1 78 ? -5.043 -10.964 -11.254 1.00 94.31 78 GLY A N 1
ATOM 645 C CA . GLY A 1 78 ? -5.733 -10.507 -12.463 1.00 94.31 78 GLY A CA 1
ATOM 646 C C . GLY A 1 78 ? -6.632 -9.277 -12.274 1.00 94.31 78 GLY A C 1
ATOM 647 O O . GLY A 1 78 ? -7.316 -8.881 -13.224 1.00 94.31 78 GLY A O 1
ATOM 648 N N . PHE A 1 79 ? -6.622 -8.654 -11.092 1.00 95.44 79 PHE A N 1
ATOM 649 C CA . PHE A 1 79 ? -7.391 -7.451 -10.767 1.00 95.44 79 PHE A CA 1
ATOM 650 C C . PHE A 1 79 ? -6.489 -6.337 -10.221 1.00 95.44 79 PHE A C 1
ATOM 652 O O . PHE A 1 79 ? -5.450 -6.587 -9.614 1.00 95.44 79 PHE A O 1
ATOM 659 N N . GLU A 1 80 ? -6.905 -5.090 -10.436 1.00 96.06 80 GLU A N 1
ATOM 660 C CA . GLU A 1 80 ? -6.224 -3.911 -9.890 1.00 96.06 80 GLU A CA 1
ATOM 661 C C . GLU A 1 80 ? -6.792 -3.536 -8.520 1.00 96.06 80 GLU A C 1
ATOM 663 O O . GLU A 1 80 ? -7.925 -3.900 -8.184 1.00 96.06 80 GLU A O 1
ATOM 668 N N . ALA A 1 81 ? -6.033 -2.757 -7.744 1.00 96.12 81 ALA A N 1
ATOM 669 C CA . ALA A 1 81 ? -6.499 -2.258 -6.448 1.00 96.12 81 ALA A CA 1
ATOM 670 C C . ALA A 1 81 ? -7.853 -1.529 -6.573 1.00 96.12 81 ALA A C 1
ATOM 672 O O . ALA A 1 81 ? -8.747 -1.716 -5.746 1.00 96.12 81 ALA A O 1
ATOM 673 N N . ASP A 1 82 ? -8.037 -0.772 -7.658 1.00 96.00 82 ASP A N 1
ATOM 674 C CA . ASP A 1 82 ? -9.270 -0.038 -7.957 1.00 96.00 82 ASP A CA 1
ATOM 675 C C . ASP A 1 82 ? -10.486 -0.962 -8.134 1.00 96.00 82 ASP A C 1
ATOM 677 O O . ASP A 1 82 ? -11.595 -0.614 -7.722 1.00 96.00 82 ASP A O 1
ATOM 681 N N . ASP A 1 83 ? -10.298 -2.163 -8.695 1.00 96.00 83 ASP A N 1
ATOM 682 C CA . ASP A 1 83 ? -11.379 -3.143 -8.848 1.00 96.00 83 ASP A CA 1
ATOM 683 C C . ASP A 1 83 ? -11.825 -3.680 -7.480 1.00 96.00 83 ASP A C 1
ATOM 685 O O . ASP A 1 83 ? -13.022 -3.868 -7.233 1.00 96.00 83 ASP A O 1
ATOM 689 N N . ILE A 1 84 ? -10.867 -3.899 -6.571 1.00 96.06 84 ILE A N 1
ATOM 690 C CA . ILE A 1 84 ? -11.129 -4.328 -5.192 1.00 96.06 84 ILE A CA 1
ATOM 691 C C . ILE A 1 84 ? -11.871 -3.216 -4.444 1.00 96.06 84 ILE A C 1
ATOM 693 O O . ILE A 1 84 ? -12.928 -3.476 -3.868 1.00 96.06 84 ILE A O 1
ATOM 697 N N . ILE A 1 85 ? -11.372 -1.977 -4.506 1.00 95.56 85 ILE A N 1
ATOM 698 C CA . ILE A 1 85 ? -11.993 -0.810 -3.862 1.00 95.56 85 ILE A CA 1
ATOM 699 C C . ILE A 1 85 ? -13.420 -0.607 -4.382 1.00 95.56 85 ILE A C 1
ATOM 701 O O . ILE A 1 85 ? -14.351 -0.494 -3.585 1.00 95.56 85 ILE A O 1
ATOM 705 N N . GLY A 1 86 ? -13.622 -0.624 -5.702 1.00 95.25 86 GLY A N 1
ATOM 706 C CA . GLY A 1 86 ? -14.945 -0.475 -6.311 1.00 95.25 86 GLY A CA 1
ATOM 707 C C . GLY A 1 86 ? -15.907 -1.602 -5.924 1.00 95.25 86 GLY A C 1
ATOM 708 O O . GLY A 1 86 ? -17.087 -1.358 -5.658 1.00 95.25 86 GLY A O 1
ATOM 709 N N . THR A 1 87 ? -15.406 -2.835 -5.823 1.00 95.00 87 THR A N 1
ATOM 710 C CA . THR A 1 87 ? -16.198 -3.982 -5.360 1.00 95.00 87 THR A CA 1
ATOM 711 C C . THR A 1 87 ? -16.609 -3.815 -3.900 1.00 95.00 87 THR A C 1
ATOM 713 O O . THR A 1 87 ? -17.781 -4.016 -3.579 1.00 95.00 87 THR A O 1
ATOM 716 N N . LEU A 1 88 ? -15.691 -3.419 -3.016 1.00 92.94 88 LEU A N 1
ATOM 717 C CA . LEU A 1 88 ? -16.001 -3.173 -1.607 1.00 92.94 88 LEU A CA 1
ATOM 718 C C . LEU A 1 88 ? -16.990 -2.018 -1.448 1.00 92.94 88 LEU A C 1
ATOM 720 O O . LEU A 1 88 ? -17.983 -2.179 -0.749 1.00 92.94 88 LEU A O 1
ATOM 724 N N . ALA A 1 89 ? -16.790 -0.907 -2.159 1.00 91.31 89 ALA A N 1
ATOM 725 C CA . ALA A 1 89 ? -17.680 0.252 -2.108 1.00 91.31 89 ALA A CA 1
ATOM 726 C C . ALA A 1 89 ? -19.121 -0.084 -2.528 1.00 91.31 89 ALA A C 1
ATOM 728 O O . ALA A 1 89 ? -20.072 0.473 -1.987 1.00 91.31 89 ALA A O 1
ATOM 729 N N . LYS A 1 90 ? -19.297 -1.009 -3.481 1.00 92.81 90 LYS A N 1
ATOM 730 C CA . LYS A 1 90 ? -20.623 -1.459 -3.925 1.00 92.81 90 LYS A CA 1
ATOM 731 C C . LYS A 1 90 ? -21.274 -2.465 -2.971 1.00 92.81 90 LYS A C 1
ATOM 733 O O . LYS A 1 90 ? -22.494 -2.465 -2.840 1.00 92.81 90 LYS A O 1
ATOM 738 N N . ASN A 1 91 ? -20.488 -3.365 -2.379 1.00 87.81 91 ASN A N 1
ATOM 739 C CA . ASN A 1 91 ? -21.012 -4.525 -1.649 1.00 87.81 91 ASN A CA 1
ATOM 740 C C . ASN A 1 91 ? -20.983 -4.367 -0.125 1.00 87.81 91 ASN A C 1
ATOM 742 O O . ASN A 1 91 ? -21.692 -5.098 0.565 1.00 87.81 91 ASN A O 1
ATOM 746 N N . MET A 1 92 ? -20.197 -3.436 0.417 1.00 79.69 92 MET A N 1
ATOM 747 C CA . MET A 1 92 ? -20.272 -3.084 1.829 1.00 79.69 92 MET A CA 1
ATOM 748 C C . MET A 1 92 ? -21.351 -2.018 2.017 1.00 79.69 92 MET A C 1
ATOM 750 O O . MET A 1 92 ? -21.192 -0.900 1.523 1.00 79.69 92 MET A O 1
ATOM 754 N N . PRO A 1 93 ? -22.448 -2.317 2.735 1.00 62.75 93 PRO A N 1
ATOM 755 C CA . PRO A 1 93 ? -23.360 -1.266 3.144 1.00 62.75 93 PRO A CA 1
ATOM 756 C C . PRO A 1 93 ? -22.574 -0.291 4.022 1.00 62.75 93 PRO A C 1
ATOM 758 O O . PRO A 1 93 ? -21.943 -0.713 4.994 1.00 62.75 93 PRO A O 1
ATOM 761 N N . MET A 1 94 ? -22.605 1.006 3.696 1.00 58.53 94 MET A N 1
ATOM 762 C CA . MET A 1 94 ? -22.146 2.025 4.635 1.00 58.53 94 MET A CA 1
ATOM 763 C C . MET A 1 94 ? -22.891 1.778 5.945 1.00 58.53 94 MET A C 1
ATOM 765 O O . MET A 1 94 ? -24.119 1.889 5.991 1.00 58.53 94 MET A O 1
ATOM 769 N N . LYS A 1 95 ? -22.178 1.417 7.016 1.00 54.16 95 LYS A N 1
ATOM 770 C CA . LYS A 1 95 ? -22.763 1.553 8.344 1.00 54.16 95 LYS A CA 1
ATOM 771 C C . LYS A 1 95 ? -23.030 3.044 8.504 1.00 54.16 95 LYS A C 1
ATOM 773 O O . LYS A 1 95 ? -22.097 3.829 8.612 1.00 54.16 95 LYS A O 1
ATOM 778 N N . ALA A 1 96 ? -24.301 3.438 8.462 1.00 46.53 96 ALA A N 1
ATOM 779 C CA . ALA A 1 96 ? -24.716 4.719 8.997 1.00 46.53 96 ALA A CA 1
ATOM 780 C C . ALA A 1 96 ? -24.379 4.665 10.489 1.00 46.53 96 ALA A C 1
ATOM 782 O O . ALA A 1 96 ? -25.110 4.053 11.272 1.00 46.53 96 ALA A O 1
ATOM 783 N N . THR A 1 97 ? -23.223 5.198 10.875 1.00 42.09 97 THR A N 1
ATOM 784 C CA . THR A 1 97 ? -22.874 5.387 12.276 1.00 42.09 97 THR A CA 1
ATOM 785 C C . THR A 1 97 ? -23.910 6.343 12.849 1.00 42.09 97 THR A C 1
ATOM 787 O O . THR A 1 97 ? -23.944 7.535 12.548 1.00 42.09 97 THR A O 1
ATOM 790 N N . LYS A 1 98 ? -24.860 5.765 13.591 1.00 37.12 98 LYS A N 1
ATOM 791 C CA . LYS A 1 98 ? -25.866 6.501 14.347 1.00 37.12 98 LYS A CA 1
ATOM 792 C C . LYS A 1 98 ? -25.150 7.434 15.314 1.00 37.12 98 LYS A C 1
ATOM 794 O O . LYS A 1 98 ? -24.235 7.000 16.012 1.00 37.12 98 LYS A O 1
ATOM 799 N N . SER A 1 99 ? -25.640 8.672 15.381 1.00 35.25 99 SER A N 1
ATOM 800 C CA . SER A 1 99 ? -25.495 9.529 16.553 1.00 35.25 99 SER A CA 1
ATOM 801 C C . SER A 1 99 ? -25.666 8.712 17.829 1.00 35.25 99 SER A C 1
ATOM 803 O O . SER A 1 99 ? -26.648 7.973 17.969 1.00 35.25 99 SER A O 1
ATOM 805 N N . ILE A 1 100 ? -24.728 8.903 18.747 1.00 36.69 100 ILE A N 1
ATOM 806 C CA . ILE A 1 100 ? -24.960 8.774 20.181 1.00 36.69 100 ILE A CA 1
ATOM 807 C C . ILE A 1 100 ? -24.694 10.148 20.778 1.00 36.69 100 ILE A C 1
ATOM 809 O O . ILE A 1 100 ? -23.696 10.769 20.343 1.00 36.69 100 ILE A O 1
#